Protein AF-G5JSD4-F1 (afdb_monomer)

Mean predicted aligned error: 5.16 Å

InterPro domains:
  IPR000055 Type I restriction modification DNA specificity domain [PF01420] (7-135)
  IPR044946 Type I restriction modification DNA specificity domain superfamily [G3DSA:3.90.220.20] (5-138)

pLDDT: mean 89.82, std 10.61, range [46.19, 98.62]

Nearest PDB structures (foldseek):
  3okg-assembly3_B  TM=6.422E-01  e=5.398E-04  Caldanaerobacter subterraneus subsp. tengcongensis MB4
  5ybb-assembly1_G  TM=6.956E-01  e=4.005E-03  Caldanaerobacter subterraneus subsp. tengcongensis MB4
  3okg-assembly3_A  TM=6.256E-01  e=5.766E-03  Caldanaerobacter subterraneus subsp. tengcongensis MB4

Structure (mmCIF, N/CA/C/O backbone):
data_AF-G5JSD4-F1
#
_entry.id   AF-G5JSD4-F1
#
loop_
_atom_site.group_PDB
_atom_site.id
_atom_site.type_symbol
_atom_site.label_atom_id
_atom_site.label_alt_id
_atom_site.label_comp_id
_atom_site.label_asym_id
_atom_site.label_entity_id
_atom_site.label_seq_id
_atom_site.pdbx_PDB_ins_code
_atom_site.Cartn_x
_atom_site.Cartn_y
_atom_site.Cartn_z
_atom_site.occupancy
_atom_site.B_iso_or_equiv
_atom_site.auth_seq_id
_atom_site.auth_comp_id
_atom_site.auth_asym_id
_atom_site.auth_atom_id
_atom_site.pdbx_PDB_model_num
ATOM 1 N N . MET A 1 1 ? -31.826 12.489 5.201 1.00 50.03 1 MET A N 1
ATOM 2 C CA . MET A 1 1 ? -30.716 11.646 5.696 1.00 50.03 1 MET A CA 1
ATOM 3 C C . MET A 1 1 ? -31.061 11.126 7.083 1.00 50.03 1 MET A C 1
ATOM 5 O O . MET A 1 1 ? -31.449 11.934 7.919 1.00 50.03 1 MET A O 1
ATOM 9 N N . GLY A 1 2 ? -30.950 9.817 7.326 1.00 73.44 2 GLY A N 1
ATOM 10 C CA . GLY A 1 2 ? -31.010 9.267 8.686 1.00 73.44 2 GLY A CA 1
ATOM 11 C C . GLY A 1 2 ? -29.728 9.592 9.460 1.00 73.44 2 GLY A C 1
ATOM 12 O O . GLY A 1 2 ? -28.665 9.705 8.853 1.00 73.44 2 GLY A O 1
ATOM 13 N N . LYS A 1 3 ? -29.820 9.776 10.782 1.00 81.69 3 LYS A N 1
ATOM 14 C CA . LYS A 1 3 ? -28.629 9.879 11.641 1.00 81.69 3 LYS A CA 1
ATOM 15 C C . LYS A 1 3 ? -27.904 8.532 11.662 1.00 81.69 3 LYS A C 1
ATOM 17 O O . LYS A 1 3 ? -28.553 7.499 11.801 1.00 81.69 3 LYS A O 1
ATOM 22 N N . ILE A 1 4 ? -26.577 8.561 11.565 1.00 80.50 4 ILE A N 1
ATOM 23 C CA . ILE A 1 4 ? -25.730 7.386 11.805 1.00 80.50 4 ILE A CA 1
ATOM 24 C C . ILE A 1 4 ? -25.811 7.047 13.300 1.00 80.50 4 ILE A C 1
ATOM 26 O O . ILE A 1 4 ? -25.605 7.924 14.142 1.00 80.50 4 ILE A O 1
ATOM 30 N N . ASP A 1 5 ? -26.139 5.796 13.637 1.00 84.88 5 ASP A N 1
ATOM 31 C CA . ASP A 1 5 ? -26.103 5.317 15.023 1.00 84.88 5 ASP A CA 1
ATOM 32 C C . ASP A 1 5 ? -24.677 4.897 15.392 1.00 84.88 5 ASP A C 1
ATOM 34 O O . ASP A 1 5 ? -24.182 3.851 14.974 1.00 84.88 5 ASP A O 1
ATOM 38 N N . ILE A 1 6 ? -24.022 5.742 16.182 1.00 85.81 6 ILE A N 1
ATOM 39 C CA . ILE A 1 6 ? -22.636 5.559 16.622 1.00 85.81 6 ILE A CA 1
ATOM 40 C C . ILE A 1 6 ? -22.522 4.937 18.020 1.00 85.81 6 ILE A C 1
ATOM 42 O O . ILE A 1 6 ? -21.418 4.763 18.520 1.00 85.81 6 ILE A O 1
ATOM 46 N N . LYS A 1 7 ? -23.632 4.569 18.680 1.00 86.75 7 LYS A N 1
ATOM 47 C CA . LYS A 1 7 ? -23.617 4.112 20.089 1.00 86.75 7 LYS A CA 1
ATOM 48 C C . LYS A 1 7 ? -22.766 2.868 20.349 1.00 86.75 7 LYS A C 1
ATOM 50 O O . LYS A 1 7 ? -22.388 2.623 21.489 1.00 86.75 7 LYS A O 1
ATOM 55 N N . LYS A 1 8 ? -22.534 2.054 19.317 1.00 83.69 8 LYS A N 1
ATOM 56 C CA . LYS A 1 8 ? -21.738 0.819 19.392 1.00 83.69 8 LYS A CA 1
ATOM 57 C C . LYS A 1 8 ? -20.336 0.961 18.804 1.00 83.69 8 LYS A C 1
ATOM 59 O O . LYS A 1 8 ? -19.627 -0.038 18.722 1.00 83.69 8 LYS A O 1
ATOM 64 N N . TRP A 1 9 ? -19.953 2.155 18.356 1.00 84.88 9 TRP A N 1
ATOM 65 C CA . TRP A 1 9 ? -18.606 2.373 17.849 1.00 84.88 9 TRP A CA 1
ATOM 66 C C . TRP A 1 9 ? -17.612 2.253 19.001 1.00 84.88 9 TRP A C 1
ATOM 68 O O . TRP A 1 9 ? -17.869 2.698 20.119 1.00 84.88 9 TRP A O 1
ATOM 78 N N . HIS A 1 10 ? -16.498 1.595 18.722 1.00 78.38 10 HIS A N 1
ATOM 79 C CA . HIS A 1 10 ? -15.422 1.382 19.670 1.00 78.38 10 HIS A CA 1
ATOM 80 C C . HIS A 1 10 ? -14.095 1.425 18.924 1.00 78.38 10 HIS A C 1
ATOM 82 O O . HIS A 1 10 ? -14.048 1.217 17.710 1.00 78.38 10 HIS A O 1
ATOM 88 N N . ASP A 1 11 ? -13.017 1.645 19.666 1.00 81.88 11 ASP A N 1
ATOM 89 C CA . ASP A 1 11 ? -11.681 1.664 19.089 1.00 81.88 11 ASP A CA 1
ATOM 90 C C . ASP A 1 11 ? -11.309 0.273 18.571 1.00 81.88 11 ASP A C 1
ATOM 92 O O . ASP A 1 11 ? -11.698 -0.761 19.133 1.00 81.88 11 ASP A O 1
ATOM 96 N N . PHE A 1 12 ? -10.530 0.240 17.501 1.00 82.25 12 PHE A N 1
ATOM 97 C CA . PHE A 1 12 ? -10.005 -0.997 16.943 1.00 82.25 12 PHE A CA 1
ATOM 98 C C . PHE A 1 12 ? -8.542 -0.834 16.557 1.00 82.25 12 PHE A C 1
ATOM 100 O O . PHE A 1 12 ? -8.072 0.254 16.229 1.00 82.25 12 PHE A O 1
ATOM 107 N N . GLU A 1 13 ? -7.821 -1.946 16.622 1.00 87.56 13 GLU A N 1
ATOM 108 C CA . GLU A 1 13 ? -6.435 -2.039 16.179 1.00 87.56 13 GLU A CA 1
ATOM 109 C C . GLU A 1 13 ? -6.411 -2.457 14.709 1.00 87.56 13 GLU A C 1
ATOM 111 O O . GLU A 1 13 ? -7.180 -3.336 14.311 1.00 87.56 13 GLU A O 1
ATOM 116 N N . ILE A 1 14 ? -5.521 -1.860 13.912 1.00 89.25 14 ILE A N 1
ATOM 117 C CA . ILE A 1 14 ? -5.369 -2.179 12.480 1.00 89.25 14 ILE A CA 1
ATOM 118 C C . ILE A 1 14 ? -5.220 -3.685 12.256 1.00 89.25 14 ILE A C 1
ATOM 120 O O . ILE A 1 14 ? -5.892 -4.250 11.397 1.00 89.25 14 ILE A O 1
ATOM 124 N N . SER A 1 15 ? -4.411 -4.357 13.075 1.00 88.81 15 SER A N 1
ATOM 125 C CA . SER A 1 15 ? -4.182 -5.804 12.986 1.00 88.81 15 SER A CA 1
ATOM 126 C C . SER A 1 15 ? -5.419 -6.678 13.202 1.00 88.81 15 SER A C 1
ATOM 128 O O . SER A 1 15 ? -5.425 -7.835 12.792 1.00 88.81 15 SER A O 1
ATOM 130 N N . ARG A 1 16 ? -6.479 -6.158 13.833 1.00 90.12 16 ARG A N 1
ATOM 131 C CA . ARG A 1 16 ? -7.746 -6.891 13.988 1.00 90.12 16 ARG A CA 1
ATOM 132 C C . ARG A 1 16 ? -8.606 -6.845 12.736 1.00 90.12 16 ARG A C 1
ATOM 134 O O . ARG A 1 16 ? -9.466 -7.705 12.570 1.00 90.12 16 ARG A O 1
ATOM 141 N N . LEU A 1 17 ? -8.417 -5.823 11.907 1.00 90.62 17 LEU A N 1
ATOM 142 C CA . LEU A 1 17 ? -9.192 -5.624 10.691 1.00 90.62 17 LEU A CA 1
ATOM 143 C C . LEU A 1 17 ? -8.440 -6.074 9.446 1.00 90.62 17 LEU A C 1
ATOM 145 O O . LEU A 1 17 ? -9.080 -6.492 8.493 1.00 90.62 17 LEU A O 1
ATOM 149 N N . PHE A 1 18 ? -7.114 -5.986 9.425 1.00 95.75 18 PHE A N 1
ATOM 150 C CA . PHE A 1 18 ? -6.350 -6.156 8.198 1.00 95.75 18 PHE A CA 1
ATOM 151 C C . PHE A 1 18 ? -5.335 -7.280 8.294 1.00 95.75 18 PHE A C 1
ATOM 153 O O . PHE A 1 18 ? -4.597 -7.402 9.272 1.00 95.75 18 PHE A O 1
ATOM 160 N N . THR A 1 19 ? -5.226 -8.034 7.203 1.00 96.81 19 THR A N 1
ATOM 161 C CA . THR A 1 19 ? -4.013 -8.798 6.925 1.00 96.81 19 THR A CA 1
ATOM 162 C C . THR A 1 19 ? -2.953 -7.821 6.434 1.00 96.81 19 THR A C 1
ATOM 164 O O . THR A 1 19 ? -3.113 -7.204 5.380 1.00 96.81 19 THR A O 1
ATOM 167 N N . ILE A 1 20 ? -1.877 -7.672 7.207 1.00 95.69 20 ILE A N 1
ATOM 168 C CA . ILE A 1 20 ? -0.780 -6.751 6.894 1.00 95.69 20 ILE A CA 1
ATOM 169 C C . ILE A 1 20 ? 0.303 -7.503 6.118 1.00 95.69 20 ILE A C 1
ATOM 171 O O . ILE A 1 20 ? 0.803 -8.527 6.584 1.00 95.69 20 ILE A O 1
ATOM 175 N N . LYS A 1 21 ? 0.682 -6.986 4.948 1.00 95.50 21 LYS A N 1
ATOM 176 C CA . LYS A 1 21 ? 1.785 -7.500 4.123 1.00 95.50 21 LYS A CA 1
ATOM 177 C C . LYS A 1 21 ? 2.791 -6.390 3.809 1.00 95.50 21 LYS A C 1
ATOM 179 O O . LYS A 1 21 ? 2.506 -5.204 3.980 1.00 95.50 21 LYS A O 1
ATOM 184 N N . SER A 1 22 ? 3.954 -6.791 3.306 1.00 94.69 22 SER A N 1
ATOM 185 C CA . SER A 1 22 ? 4.971 -5.889 2.762 1.00 94.69 22 SER A CA 1
ATOM 186 C C . SER A 1 22 ? 5.178 -6.195 1.280 1.00 94.69 22 SER A C 1
ATOM 188 O O . SER A 1 22 ? 5.241 -7.380 0.941 1.00 94.69 22 SER A O 1
ATOM 190 N N . PRO A 1 23 ? 5.344 -5.182 0.411 1.00 95.56 23 PRO A N 1
ATOM 191 C CA . PRO A 1 23 ? 5.685 -5.417 -0.983 1.00 95.56 23 PRO A CA 1
ATOM 192 C C . PRO A 1 23 ? 7.051 -6.086 -1.123 1.00 95.56 23 PRO A C 1
ATOM 194 O O . PRO A 1 23 ? 7.923 -5.961 -0.250 1.00 95.56 23 PRO A O 1
ATOM 197 N N . LYS A 1 24 ? 7.290 -6.711 -2.277 1.00 93.31 24 LYS A N 1
ATOM 198 C CA . LYS A 1 24 ? 8.625 -7.215 -2.624 1.00 93.31 24 LYS A CA 1
ATOM 199 C C . LYS A 1 24 ? 9.653 -6.081 -2.660 1.00 93.31 24 LYS A C 1
ATOM 201 O O . LYS A 1 24 ? 9.368 -4.943 -3.036 1.00 93.31 24 LYS A O 1
ATOM 206 N N . ALA A 1 25 ? 10.889 -6.388 -2.269 1.00 93.69 25 ALA A N 1
ATOM 207 C CA . ALA A 1 25 ? 11.994 -5.442 -2.384 1.00 93.69 25 ALA A CA 1
ATOM 208 C C . ALA A 1 25 ? 12.360 -5.241 -3.862 1.00 93.69 25 ALA A C 1
ATOM 210 O O . ALA A 1 25 ? 12.648 -6.206 -4.569 1.00 93.69 25 ALA A O 1
ATOM 211 N N . ARG A 1 26 ? 12.376 -3.984 -4.318 1.00 91.81 26 ARG A N 1
ATOM 212 C CA . ARG A 1 26 ? 12.619 -3.625 -5.722 1.00 91.81 26 ARG A CA 1
ATOM 213 C C . ARG A 1 26 ? 13.716 -2.570 -5.827 1.00 91.81 26 ARG A C 1
ATOM 215 O O . ARG A 1 26 ? 13.754 -1.617 -5.051 1.00 91.81 26 ARG A O 1
ATOM 222 N N . LYS A 1 27 ? 14.601 -2.727 -6.812 1.00 91.12 27 LYS A N 1
ATOM 223 C CA . LYS A 1 27 ? 15.532 -1.680 -7.248 1.00 91.12 27 LYS A CA 1
ATOM 224 C C . LYS A 1 27 ? 14.973 -1.059 -8.517 1.00 91.12 27 LYS A C 1
ATOM 226 O O . LYS A 1 27 ? 15.024 -1.688 -9.565 1.00 91.12 27 LYS A O 1
ATOM 231 N N . ILE A 1 28 ? 14.455 0.164 -8.416 1.00 89.62 28 ILE A N 1
ATOM 232 C CA . ILE A 1 28 ? 13.775 0.857 -9.527 1.00 89.62 28 ILE A CA 1
ATOM 233 C C . ILE A 1 28 ? 14.662 0.935 -10.781 1.00 89.62 28 ILE A C 1
ATOM 235 O O . ILE A 1 28 ? 14.162 0.805 -11.887 1.00 89.62 28 ILE A O 1
ATOM 239 N N . SER A 1 29 ? 15.984 1.052 -10.621 1.00 92.50 29 SER A N 1
ATOM 240 C CA . SER A 1 29 ? 16.949 1.075 -11.733 1.00 92.50 29 SER A CA 1
ATOM 241 C C . SER A 1 29 ? 16.986 -0.201 -12.588 1.00 92.50 29 SER A C 1
ATOM 243 O O . SER A 1 29 ? 17.638 -0.209 -13.624 1.00 92.50 29 SER A O 1
ATOM 245 N N . GLU A 1 30 ? 16.370 -1.293 -12.134 1.00 94.81 30 GLU A N 1
ATOM 246 C CA . GLU A 1 30 ? 16.268 -2.560 -12.871 1.00 94.81 30 GLU A CA 1
ATOM 247 C C . GLU A 1 30 ? 14.933 -2.718 -13.616 1.00 94.81 30 GLU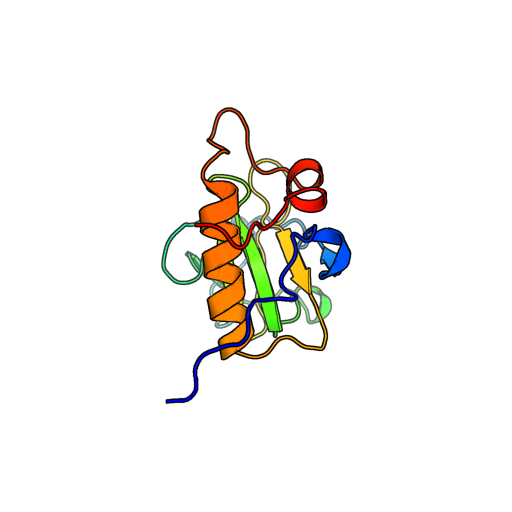 A C 1
ATOM 249 O O . GLU A 1 30 ? 14.672 -3.789 -14.163 1.00 94.81 30 GLU A O 1
ATOM 254 N N . TYR A 1 31 ? 14.077 -1.698 -13.586 1.00 96.81 31 TYR A N 1
ATOM 255 C CA . TYR A 1 31 ? 12.788 -1.676 -14.270 1.00 96.81 31 TYR A CA 1
ATOM 256 C C . TYR A 1 31 ? 12.851 -0.733 -15.466 1.00 96.81 31 TYR A C 1
ATOM 258 O O . TYR A 1 31 ? 13.624 0.228 -15.482 1.00 96.81 31 TYR A O 1
ATOM 266 N N . ILE A 1 32 ? 12.016 -1.019 -16.458 1.00 97.75 32 ILE A N 1
ATOM 267 C CA . ILE A 1 32 ? 11.773 -0.143 -17.603 1.00 97.75 32 ILE A CA 1
ATOM 268 C C . ILE A 1 32 ? 10.400 0.516 -17.460 1.00 97.75 32 ILE A C 1
ATOM 270 O O . ILE A 1 32 ? 9.585 0.086 -16.643 1.00 97.75 32 ILE A O 1
ATOM 274 N N . GLU A 1 33 ? 10.162 1.561 -18.246 1.00 97.94 33 GLU A N 1
ATOM 275 C CA . GLU A 1 33 ? 8.848 2.193 -18.363 1.00 97.94 33 GLU A CA 1
ATOM 276 C C . GLU A 1 33 ? 7.805 1.183 -18.863 1.00 97.94 33 GLU A C 1
ATOM 278 O O . GLU A 1 33 ? 8.105 0.342 -19.712 1.00 97.94 33 GLU A O 1
ATOM 283 N N . GLY A 1 34 ? 6.600 1.268 -18.310 1.00 97.62 34 GLY A N 1
ATOM 284 C CA . GLY A 1 34 ? 5.456 0.425 -18.649 1.00 97.62 34 GLY A CA 1
ATOM 285 C C . GLY A 1 34 ? 4.171 1.078 -18.153 1.00 97.62 34 GLY A C 1
ATOM 286 O O . GLY A 1 34 ? 4.167 2.274 -17.869 1.00 97.62 34 GLY A O 1
ATOM 287 N N . ASP A 1 35 ? 3.107 0.293 -17.997 1.00 97.81 35 ASP A N 1
ATOM 288 C CA . ASP A 1 35 ? 1.767 0.816 -17.688 1.00 97.81 35 ASP A CA 1
ATOM 289 C C . ASP A 1 35 ? 1.277 0.490 -16.263 1.00 97.81 35 ASP A C 1
ATOM 291 O O . ASP A 1 35 ? 0.207 0.946 -15.852 1.00 97.81 35 ASP A O 1
ATOM 295 N N . VAL A 1 36 ? 2.046 -0.269 -15.470 1.00 98.38 36 VAL A N 1
ATOM 296 C CA . VAL A 1 36 ? 1.662 -0.635 -14.095 1.00 98.38 36 VAL A CA 1
ATOM 297 C C . VAL A 1 36 ? 2.145 0.431 -13.108 1.00 98.38 36 VAL A C 1
ATOM 299 O O . VAL A 1 36 ? 3.333 0.772 -13.104 1.00 98.38 36 VAL A O 1
ATOM 302 N N . PRO A 1 37 ? 1.268 0.978 -12.243 1.00 98.31 37 PRO A N 1
ATOM 303 C CA . PRO A 1 37 ? 1.653 2.033 -11.317 1.00 98.31 37 PRO A CA 1
ATOM 304 C C . PRO A 1 37 ? 2.669 1.523 -10.294 1.00 98.31 37 PRO A C 1
ATOM 306 O O . PRO A 1 37 ? 2.484 0.482 -9.665 1.00 98.31 37 PRO A O 1
ATOM 309 N N . TYR A 1 38 ? 3.725 2.300 -10.074 1.00 97.94 38 TYR A N 1
ATOM 310 C CA . TYR A 1 38 ? 4.668 2.079 -8.988 1.00 97.94 38 TYR A CA 1
ATOM 311 C C . TYR A 1 38 ? 4.323 2.975 -7.796 1.00 97.94 38 TYR A C 1
ATOM 313 O O . TYR A 1 38 ? 4.498 4.200 -7.837 1.00 97.94 38 TYR A O 1
ATOM 321 N N . VAL A 1 39 ? 3.826 2.347 -6.730 1.00 98.19 39 VAL A N 1
ATOM 322 C CA . VAL A 1 39 ? 3.347 3.004 -5.511 1.00 98.19 39 VAL A CA 1
ATOM 323 C C . VAL A 1 39 ? 4.461 3.047 -4.469 1.00 98.19 39 VAL A C 1
ATOM 325 O O . VAL A 1 39 ? 5.035 2.028 -4.082 1.00 98.19 39 VAL A O 1
ATOM 328 N N . SER A 1 40 ? 4.757 4.248 -3.986 1.00 96.06 40 SER A N 1
ATOM 329 C CA . SER A 1 40 ? 5.821 4.554 -3.033 1.00 96.06 40 SER A CA 1
ATOM 330 C C . SER A 1 40 ? 5.265 5.237 -1.776 1.00 96.06 40 SER A C 1
ATOM 332 O O . SER A 1 40 ? 4.067 5.461 -1.638 1.00 96.06 40 SER A O 1
ATOM 334 N N . SER A 1 41 ? 6.146 5.614 -0.850 1.00 94.88 41 SER A N 1
ATOM 335 C CA . SER A 1 41 ? 5.822 6.326 0.396 1.00 94.88 41 SER A CA 1
ATOM 336 C C . SER A 1 41 ? 5.528 7.824 0.195 1.00 94.88 41 SER A C 1
ATOM 338 O O . SER A 1 41 ? 5.769 8.627 1.093 1.00 94.88 41 SER A O 1
ATOM 340 N N . GLY A 1 42 ? 5.111 8.232 -1.007 1.00 93.06 42 GLY A N 1
ATOM 341 C CA . GLY A 1 42 ? 4.776 9.622 -1.320 1.00 93.06 42 GLY A CA 1
ATOM 342 C C . GLY A 1 42 ? 3.386 9.991 -0.803 1.00 93.06 42 GLY A C 1
ATOM 343 O O . GLY A 1 42 ? 2.489 9.158 -0.799 1.00 93.06 42 GLY A O 1
ATOM 344 N N . ALA A 1 43 ? 3.194 11.249 -0.403 1.00 94.12 43 ALA A N 1
ATOM 345 C CA . ALA A 1 43 ? 1.950 11.742 0.202 1.00 94.12 43 ALA A CA 1
ATOM 346 C C . ALA A 1 43 ? 0.910 12.278 -0.803 1.00 94.12 43 ALA A C 1
ATOM 348 O O . ALA A 1 43 ? -0.117 12.825 -0.410 1.00 94.12 43 ALA A O 1
ATOM 349 N N . ILE A 1 44 ? 1.189 12.185 -2.103 1.00 95.25 44 ILE A N 1
ATOM 350 C CA . ILE A 1 44 ? 0.360 12.742 -3.179 1.00 95.25 44 ILE A CA 1
ATOM 351 C C . ILE A 1 44 ? 0.137 11.697 -4.270 1.00 95.25 44 ILE A C 1
ATOM 353 O O . ILE A 1 44 ? 0.831 10.683 -4.309 1.00 95.25 44 ILE A O 1
ATOM 357 N N . ASN A 1 45 ? -0.806 11.966 -5.176 1.00 97.44 45 ASN A N 1
ATOM 358 C CA . ASN A 1 45 ? -1.042 11.156 -6.377 1.00 97.44 45 ASN A CA 1
ATOM 359 C C . ASN A 1 45 ? -1.281 9.659 -6.087 1.00 97.44 45 ASN A C 1
ATOM 361 O O . ASN A 1 45 ? -0.741 8.792 -6.767 1.00 97.44 45 ASN A O 1
ATOM 365 N N . ASN A 1 46 ? -2.036 9.345 -5.030 1.00 97.38 46 ASN A N 1
ATOM 366 C CA . ASN A 1 46 ? -2.282 7.967 -4.583 1.00 97.38 46 ASN A CA 1
ATOM 367 C C . ASN A 1 46 ? -0.997 7.159 -4.288 1.00 97.38 46 ASN A C 1
ATOM 369 O O . ASN A 1 46 ? -0.989 5.934 -4.388 1.00 97.38 46 ASN A O 1
ATOM 373 N N . GLY A 1 47 ? 0.107 7.849 -3.979 1.00 97.31 47 GLY A N 1
ATOM 374 C CA . GLY A 1 47 ? 1.432 7.262 -3.781 1.00 97.31 47 GLY A CA 1
ATOM 375 C C . GLY A 1 47 ? 2.168 6.893 -5.074 1.00 97.31 47 GLY A C 1
ATOM 376 O O . GLY A 1 47 ? 3.311 6.440 -4.998 1.00 97.31 47 GLY A O 1
ATOM 377 N N . VAL A 1 48 ? 1.568 7.088 -6.253 1.00 98.19 48 VAL A N 1
ATOM 378 C CA . VAL A 1 48 ? 2.160 6.715 -7.546 1.00 98.19 48 VAL A CA 1
ATOM 379 C C . VAL A 1 48 ? 3.241 7.719 -7.943 1.00 98.19 48 VAL A C 1
ATOM 381 O O . VAL A 1 48 ? 2.972 8.919 -8.056 1.00 98.19 48 VAL A O 1
ATOM 384 N N . VAL A 1 49 ? 4.458 7.225 -8.192 1.00 96.62 49 VAL A N 1
ATOM 385 C CA . VAL A 1 49 ? 5.618 8.060 -8.575 1.00 96.62 49 VAL A CA 1
ATOM 386 C C . VAL A 1 49 ? 6.161 7.769 -9.976 1.00 96.62 49 VAL A C 1
ATOM 388 O O . VAL A 1 49 ? 6.894 8.588 -10.522 1.00 96.62 49 VAL A O 1
ATOM 391 N N . SER A 1 50 ? 5.811 6.624 -10.559 1.00 97.00 50 SER A N 1
ATOM 392 C CA . SER A 1 50 ? 6.165 6.230 -11.927 1.00 97.00 50 SER A CA 1
ATOM 393 C C . SER A 1 50 ? 5.254 5.096 -12.398 1.00 97.00 50 SER A C 1
ATOM 395 O O . SER A 1 50 ? 4.503 4.541 -11.596 1.00 97.00 50 SER A O 1
ATOM 397 N N . TYR A 1 51 ? 5.366 4.723 -13.669 1.00 98.19 51 TYR A N 1
ATOM 398 C CA . TYR A 1 51 ? 4.765 3.514 -14.225 1.00 98.19 51 TYR A CA 1
ATOM 399 C C . TYR A 1 51 ? 5.874 2.629 -14.788 1.00 98.19 51 TYR A C 1
ATOM 401 O O . TYR A 1 51 ? 6.810 3.135 -15.410 1.00 98.19 51 TYR A O 1
ATOM 409 N N . LEU A 1 52 ? 5.830 1.337 -14.472 1.00 97.94 52 LEU A N 1
ATOM 410 C CA . LEU A 1 52 ? 6.909 0.392 -14.749 1.00 97.94 52 LEU A CA 1
ATOM 411 C C . LEU A 1 52 ? 6.342 -0.908 -15.315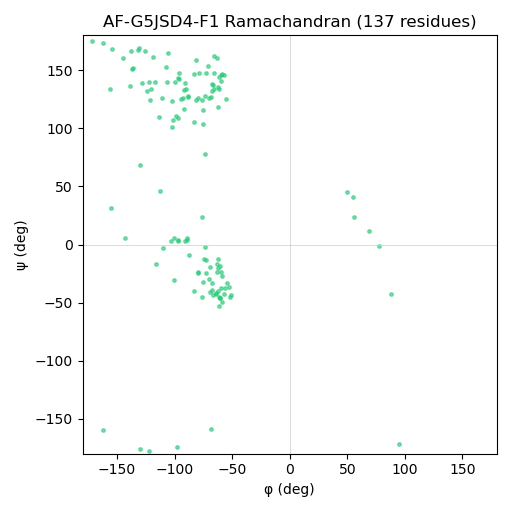 1.00 97.94 52 LEU A C 1
ATOM 413 O O . LEU A 1 52 ? 5.225 -1.297 -14.984 1.00 97.94 52 LEU A O 1
ATOM 417 N N . GLU A 1 53 ? 7.140 -1.598 -16.121 1.00 98.12 53 GLU A N 1
ATOM 418 C CA . GLU A 1 53 ? 6.808 -2.942 -16.593 1.00 98.12 53 GLU A CA 1
ATOM 419 C C . GLU A 1 53 ? 7.155 -3.987 -15.512 1.00 98.12 53 GLU A C 1
ATOM 421 O O . GLU A 1 53 ? 8.310 -4.028 -15.063 1.00 98.12 53 GLU A O 1
ATOM 426 N N . PRO A 1 54 ? 6.208 -4.838 -15.072 1.00 96.94 54 PRO A N 1
ATOM 427 C CA . PRO A 1 54 ? 6.500 -5.937 -14.154 1.00 96.94 54 PRO A CA 1
ATOM 428 C C . PRO A 1 54 ? 7.487 -6.936 -14.764 1.00 96.94 54 PRO A C 1
ATOM 430 O O . PRO A 1 54 ? 7.423 -7.257 -15.948 1.00 96.94 54 PRO A O 1
ATOM 433 N N . LYS A 1 55 ? 8.384 -7.508 -13.953 1.00 95.75 55 LYS A N 1
ATOM 434 C CA . LYS A 1 55 ? 9.344 -8.507 -14.460 1.00 95.75 55 LYS A CA 1
ATOM 435 C C . LYS A 1 55 ? 8.699 -9.863 -14.771 1.00 95.75 55 LYS A C 1
ATOM 437 O O . LYS A 1 55 ? 9.279 -10.659 -15.509 1.00 95.75 55 LYS A O 1
ATOM 442 N N . ASN A 1 56 ? 7.571 -10.166 -14.133 1.00 93.69 56 ASN A N 1
ATOM 443 C CA . ASN A 1 56 ? 6.737 -11.360 -14.304 1.00 93.69 56 ASN A CA 1
ATOM 444 C C . ASN A 1 56 ? 5.430 -11.183 -13.508 1.00 93.69 56 ASN A C 1
ATOM 446 O O . ASN A 1 56 ? 5.289 -10.213 -12.767 1.00 93.69 56 ASN A O 1
ATOM 450 N N . GLU A 1 57 ? 4.499 -12.132 -13.632 1.00 89.44 57 GLU A N 1
ATOM 451 C CA . GLU A 1 57 ? 3.202 -12.102 -12.933 1.00 89.44 57 GLU A CA 1
ATOM 452 C C . GLU A 1 57 ? 3.347 -12.075 -11.405 1.00 89.44 57 GLU A C 1
ATOM 454 O O . GLU A 1 57 ? 2.628 -11.345 -10.729 1.00 89.44 57 GLU A O 1
ATOM 459 N N . ASP A 1 58 ? 4.328 -12.793 -10.852 1.00 89.50 58 ASP A N 1
ATOM 460 C CA . ASP A 1 58 ? 4.561 -12.788 -9.408 1.00 89.50 58 ASP A CA 1
ATOM 461 C C . ASP A 1 58 ? 5.106 -11.439 -8.921 1.00 89.50 58 ASP A C 1
ATOM 463 O O . ASP A 1 58 ? 5.084 -11.161 -7.725 1.00 89.50 58 ASP A O 1
ATOM 467 N N . ASP A 1 59 ? 5.667 -10.600 -9.789 1.00 93.94 59 ASP A N 1
ATOM 468 C CA . ASP A 1 59 ? 6.237 -9.305 -9.417 1.00 93.94 59 ASP A CA 1
ATOM 469 C C . ASP A 1 59 ? 5.169 -8.253 -9.097 1.00 93.94 59 ASP A C 1
ATOM 471 O O . ASP A 1 59 ? 5.518 -7.149 -8.710 1.00 93.94 59 ASP A O 1
ATOM 475 N N . ILE A 1 60 ? 3.884 -8.565 -9.212 1.00 96.75 60 ILE A N 1
ATOM 476 C CA . ILE A 1 60 ? 2.787 -7.628 -8.975 1.00 96.75 60 ILE A CA 1
ATOM 477 C C . ILE A 1 60 ? 2.243 -7.793 -7.549 1.00 96.75 60 ILE A C 1
ATOM 479 O O . ILE A 1 60 ? 2.184 -8.896 -7.009 1.00 96.75 60 ILE A O 1
ATOM 483 N N . GLU A 1 61 ? 1.860 -6.682 -6.919 1.00 98.06 61 GLU A N 1
ATOM 484 C CA . GLU A 1 61 ? 1.048 -6.700 -5.703 1.00 98.06 61 GLU A CA 1
ATOM 485 C C . GLU A 1 61 ? -0.434 -6.629 -6.089 1.00 98.06 61 GLU A C 1
ATOM 487 O O . GLU A 1 61 ? -0.833 -5.780 -6.891 1.00 98.06 61 GLU A O 1
ATOM 492 N N . GLU A 1 62 ? -1.246 -7.501 -5.493 1.00 97.69 62 GLU A N 1
ATOM 493 C CA . GLU A 1 62 ? -2.695 -7.516 -5.700 1.00 97.69 62 GLU A CA 1
ATOM 494 C C . GLU A 1 62 ? -3.322 -6.196 -5.225 1.00 97.69 62 GLU A C 1
ATOM 496 O O . GLU A 1 62 ? -2.996 -5.693 -4.138 1.00 97.69 62 GLU A O 1
ATOM 501 N N . GLY A 1 63 ? -4.223 -5.649 -6.040 1.00 98.00 63 GLY A N 1
ATOM 502 C CA . GLY A 1 63 ? -5.028 -4.477 -5.725 1.00 98.00 63 GLY A CA 1
ATOM 503 C C . GLY A 1 63 ? -6.063 -4.727 -4.623 1.00 98.00 63 GLY A C 1
ATOM 504 O O . GLY A 1 63 ? -5.943 -5.620 -3.786 1.00 98.00 63 GLY A O 1
ATOM 505 N N . ASN A 1 64 ? -7.091 -3.881 -4.597 1.00 98.38 64 ASN A N 1
ATOM 506 C CA . ASN A 1 64 ? -8.118 -3.842 -3.557 1.00 98.38 64 ASN A CA 1
ATOM 507 C C . ASN A 1 64 ? -7.548 -3.817 -2.122 1.00 98.38 64 ASN A C 1
ATOM 509 O O . ASN A 1 64 ? -8.006 -4.530 -1.226 1.00 98.38 64 ASN A O 1
ATOM 513 N N . CYS A 1 65 ? -6.534 -2.982 -1.897 1.00 98.56 65 CYS A N 1
ATOM 514 C CA . CYS A 1 65 ? -5.892 -2.833 -0.593 1.00 98.56 65 CYS A CA 1
ATOM 515 C C . CYS A 1 65 ? -5.606 -1.371 -0.251 1.00 98.56 65 CYS A C 1
ATOM 517 O O . CYS A 1 65 ? -5.670 -0.486 -1.106 1.00 98.56 65 CYS A O 1
ATOM 519 N N . ILE A 1 66 ? -5.288 -1.110 1.018 1.00 98.62 66 ILE A N 1
ATOM 520 C CA . ILE A 1 66 ? -4.820 0.206 1.463 1.00 98.62 66 ILE A CA 1
ATOM 521 C C . ILE A 1 66 ? -3.303 0.158 1.648 1.00 98.62 66 ILE A C 1
ATOM 523 O O . ILE A 1 66 ? -2.786 -0.643 2.426 1.00 98.62 66 ILE A O 1
ATOM 527 N N . THR A 1 67 ? -2.582 1.044 0.966 1.00 98.31 67 THR A N 1
ATOM 528 C CA . THR A 1 67 ? -1.142 1.250 1.153 1.00 98.31 67 THR A CA 1
ATOM 529 C C . THR A 1 67 ? -0.898 2.314 2.209 1.00 98.31 67 THR A C 1
ATOM 531 O O . THR A 1 67 ? -1.516 3.372 2.125 1.00 98.31 67 THR A O 1
ATOM 534 N N . VAL A 1 68 ? 0.019 2.081 3.151 1.00 96.88 68 VAL A N 1
ATOM 535 C CA . VAL A 1 68 ? 0.377 3.042 4.209 1.00 96.88 68 VAL A CA 1
ATOM 536 C C . VAL A 1 68 ? 1.863 3.386 4.149 1.00 96.88 68 VAL A C 1
ATOM 538 O O . VAL A 1 68 ? 2.723 2.504 4.207 1.00 96.88 68 VAL A O 1
ATOM 541 N N . SER A 1 69 ? 2.164 4.679 4.049 1.00 94.56 69 SER A N 1
ATOM 542 C CA . SER A 1 69 ? 3.513 5.237 4.120 1.00 94.56 69 SER A CA 1
ATOM 543 C C . SER A 1 69 ? 4.035 5.200 5.560 1.00 94.56 69 SER A C 1
ATOM 545 O O . SER A 1 69 ? 3.385 5.749 6.454 1.00 94.56 69 SER A O 1
ATOM 547 N N . PRO A 1 70 ? 5.231 4.636 5.809 1.00 91.44 70 PRO A N 1
ATOM 548 C CA . PRO A 1 70 ? 5.825 4.646 7.143 1.00 91.44 70 PRO A CA 1
ATOM 549 C C . PRO A 1 70 ? 6.383 6.024 7.533 1.00 91.44 70 PRO A C 1
ATOM 551 O O . PRO A 1 70 ? 6.755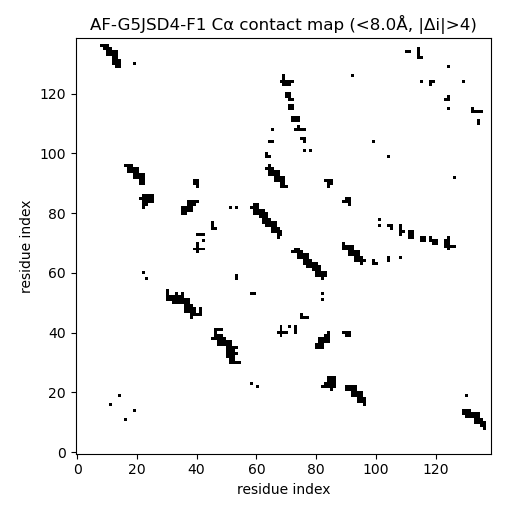 6.224 8.683 1.00 91.44 70 PRO A O 1
ATOM 554 N N . LEU A 1 71 ? 6.504 6.955 6.578 1.00 89.06 71 LEU A N 1
ATOM 555 C CA . LEU A 1 71 ? 7.178 8.239 6.786 1.00 89.06 71 LEU A CA 1
ATOM 556 C C . LEU A 1 71 ? 6.269 9.285 7.422 1.00 89.06 71 LEU A C 1
ATOM 558 O O . LEU A 1 71 ? 6.711 10.080 8.241 1.00 89.06 71 LEU A O 1
ATOM 562 N N . ASP A 1 72 ? 5.013 9.307 6.995 1.00 89.06 72 ASP A N 1
ATOM 563 C CA . ASP A 1 72 ? 4.060 10.359 7.336 1.00 89.06 72 ASP A CA 1
ATOM 564 C C . ASP A 1 72 ? 2.637 9.815 7.538 1.00 89.06 72 ASP A C 1
ATOM 566 O O . ASP A 1 72 ? 1.689 10.590 7.655 1.00 89.06 72 ASP A O 1
ATOM 570 N N . GLY A 1 73 ? 2.456 8.490 7.496 1.00 91.81 73 GLY A N 1
ATOM 571 C CA . GLY A 1 73 ? 1.155 7.842 7.644 1.00 91.81 73 GLY A CA 1
ATOM 572 C C . GLY A 1 73 ? 0.188 8.069 6.483 1.00 91.81 73 GLY A C 1
ATOM 573 O O . GLY A 1 73 ? -0.997 7.775 6.626 1.00 91.81 73 GLY A O 1
ATOM 5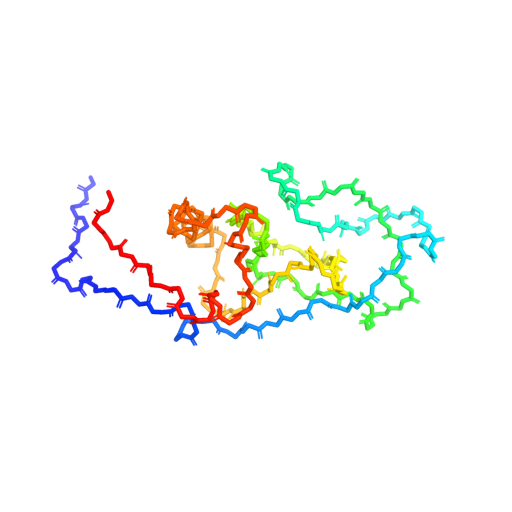74 N N . SER A 1 74 ? 0.644 8.611 5.344 1.00 94.56 74 SER A N 1
ATOM 575 C CA . SER A 1 74 ? -0.195 8.726 4.145 1.00 94.56 74 SER A CA 1
ATOM 576 C C . SER A 1 74 ? -0.750 7.364 3.750 1.00 94.56 74 SER A C 1
ATOM 578 O O . SER A 1 74 ? 0.008 6.409 3.590 1.00 94.56 74 SER A O 1
ATOM 580 N N . ALA A 1 75 ? -2.074 7.286 3.629 1.00 97.06 75 ALA A N 1
ATOM 581 C CA . ALA A 1 75 ? -2.799 6.058 3.357 1.00 97.06 75 ALA A CA 1
ATOM 582 C C . ALA A 1 75 ? -3.659 6.221 2.103 1.00 97.06 75 ALA A C 1
ATOM 584 O O . ALA A 1 75 ? -4.371 7.217 1.961 1.00 97.06 75 ALA A O 1
ATOM 585 N N . PHE A 1 76 ? -3.578 5.249 1.199 1.00 98.44 76 PHE A N 1
ATOM 586 C CA . PHE A 1 76 ? -4.201 5.309 -0.121 1.00 98.44 76 PHE A CA 1
ATOM 587 C C . PHE A 1 76 ? -4.827 3.976 -0.499 1.00 98.44 76 PHE A C 1
ATOM 589 O O . PHE A 1 76 ? -4.207 2.932 -0.320 1.00 98.44 76 PHE A O 1
ATOM 596 N N . TYR A 1 77 ? -6.035 4.022 -1.055 1.00 98.56 77 TYR A N 1
ATOM 597 C CA . TYR A 1 77 ? -6.678 2.848 -1.632 1.00 98.56 77 TYR A CA 1
ATOM 598 C C . TYR A 1 77 ? -6.125 2.582 -3.033 1.00 98.56 77 TYR A C 1
ATOM 600 O O . TYR A 1 77 ? -6.155 3.464 -3.892 1.00 98.56 77 TYR A O 1
ATOM 608 N N . GLN A 1 78 ? -5.645 1.365 -3.266 1.00 98.62 78 GLN A N 1
ATOM 609 C CA . GLN A 1 78 ? -5.219 0.887 -4.577 1.00 98.62 78 GLN A CA 1
ATOM 610 C C . GLN A 1 78 ? -6.316 -0.020 -5.133 1.00 98.62 78 GLN A C 1
ATOM 612 O O . GLN A 1 78 ? -6.455 -1.167 -4.719 1.00 98.62 78 GLN A O 1
ATOM 617 N N . GLU A 1 79 ? -7.134 0.518 -6.041 1.00 98.00 79 GLU A N 1
ATOM 618 C CA . GLU A 1 79 ? -8.243 -0.213 -6.678 1.00 98.00 79 GLU A CA 1
ATOM 619 C C . GLU A 1 79 ? -7.735 -1.294 -7.647 1.00 98.00 79 GLU A C 1
ATOM 621 O O . GLU A 1 79 ? -8.376 -2.326 -7.822 1.00 98.00 79 GLU A O 1
ATOM 626 N N . HIS A 1 80 ? -6.563 -1.071 -8.243 1.00 98.12 80 HIS A N 1
ATOM 627 C CA . HIS A 1 80 ? -5.945 -1.947 -9.234 1.00 98.12 80 HIS A CA 1
ATOM 628 C C . HIS A 1 80 ? -4.597 -2.470 -8.749 1.00 98.12 80 HIS A C 1
ATOM 630 O O . HIS A 1 80 ? -3.983 -1.897 -7.846 1.00 98.12 80 HIS A O 1
ATOM 636 N N . ASP A 1 81 ? -4.152 -3.543 -9.390 1.00 98.50 81 ASP A N 1
ATOM 637 C CA . ASP A 1 81 ? -2.837 -4.139 -9.207 1.00 98.50 81 ASP A CA 1
ATOM 638 C C . ASP A 1 81 ? -1.712 -3.133 -9.478 1.00 98.50 81 ASP A C 1
ATOM 640 O O . ASP A 1 81 ? -1.824 -2.240 -10.326 1.00 98.50 81 ASP A O 1
ATOM 644 N N . PHE A 1 82 ? -0.617 -3.265 -8.732 1.00 98.56 82 PHE A N 1
ATOM 645 C CA . PHE A 1 82 ? 0.454 -2.274 -8.732 1.00 98.56 82 PHE A CA 1
ATOM 646 C C . PHE A 1 82 ? 1.805 -2.879 -8.345 1.00 98.56 82 PHE A C 1
ATOM 648 O O . PHE A 1 82 ? 1.908 -3.988 -7.826 1.00 98.56 82 PHE A O 1
ATOM 655 N N . LEU A 1 83 ? 2.874 -2.114 -8.554 1.00 98.38 83 LEU A N 1
ATOM 656 C CA . LEU A 1 83 ? 4.205 -2.420 -8.043 1.00 98.38 83 LEU A CA 1
ATOM 657 C C . LEU A 1 83 ? 4.445 -1.607 -6.770 1.00 98.38 83 LEU A C 1
ATOM 659 O O . LEU A 1 83 ? 4.583 -0.387 -6.809 1.00 98.38 83 LEU A O 1
ATOM 663 N N . GLY A 1 84 ? 4.497 -2.266 -5.616 1.00 97.31 84 GLY A N 1
ATOM 664 C CA . GLY A 1 84 ? 4.744 -1.585 -4.346 1.00 97.31 84 GLY A CA 1
ATOM 665 C C . GLY A 1 84 ? 6.230 -1.342 -4.073 1.00 97.31 84 GLY A C 1
ATOM 666 O O . GLY A 1 84 ? 7.098 -2.163 -4.383 1.00 97.31 84 GLY A O 1
ATOM 667 N N . ARG A 1 85 ? 6.559 -0.238 -3.407 1.00 95.62 85 ARG A N 1
ATOM 668 C CA . ARG A 1 85 ? 7.905 -0.022 -2.875 1.00 95.62 85 ARG A CA 1
ATOM 669 C C . ARG A 1 85 ? 8.145 -0.869 -1.625 1.00 95.62 85 ARG A C 1
ATOM 671 O O . ARG A 1 85 ? 7.692 -0.508 -0.542 1.00 95.62 85 ARG A O 1
ATOM 678 N N . GLY A 1 86 ? 8.895 -1.960 -1.762 1.00 93.62 86 GLY A N 1
ATOM 679 C CA . GLY A 1 86 ? 9.416 -2.747 -0.639 1.00 93.62 86 GLY A CA 1
ATOM 680 C C . GLY A 1 86 ? 10.867 -2.405 -0.269 1.00 93.62 86 GLY A C 1
ATOM 681 O O . GLY A 1 86 ? 11.479 -1.497 -0.833 1.00 93.62 86 GLY A O 1
ATOM 682 N N . GLY A 1 87 ? 11.445 -3.166 0.666 1.00 87.44 87 GLY A N 1
ATOM 683 C CA . GLY A 1 87 ? 12.819 -2.976 1.161 1.00 87.44 87 GLY A CA 1
ATOM 684 C C . GLY A 1 87 ? 12.923 -2.126 2.438 1.00 87.44 87 GLY A C 1
ATOM 685 O O . GLY A 1 87 ? 11.933 -1.830 3.093 1.00 87.44 87 GLY A O 1
ATOM 686 N N . ALA A 1 88 ? 14.138 -1.767 2.854 1.00 78.56 88 ALA A N 1
ATOM 687 C CA . ALA A 1 88 ? 14.344 -1.040 4.111 1.00 78.56 88 ALA A CA 1
ATOM 688 C C . ALA A 1 88 ? 14.091 0.480 3.985 1.00 78.56 88 ALA A C 1
ATOM 690 O O . ALA A 1 88 ? 14.170 1.064 2.904 1.00 78.56 88 ALA A O 1
ATOM 691 N N . GLY A 1 89 ? 13.826 1.130 5.122 1.00 79.62 89 GLY A N 1
ATOM 692 C CA . GLY A 1 89 ? 13.819 2.588 5.295 1.00 79.62 89 GLY A CA 1
ATOM 693 C C . GLY A 1 89 ? 12.492 3.282 4.989 1.00 79.62 89 GLY A C 1
ATOM 694 O O . GLY A 1 89 ? 12.090 4.166 5.733 1.00 79.62 89 GLY A O 1
ATOM 695 N N . SER A 1 90 ? 11.800 2.909 3.913 1.00 87.69 90 SER A N 1
ATOM 696 C CA . SER A 1 90 ? 10.524 3.555 3.558 1.00 87.69 90 SER A CA 1
ATOM 697 C C . SER A 1 90 ? 9.601 2.677 2.708 1.00 87.69 90 SER A C 1
ATOM 699 O O . SER A 1 90 ? 8.835 3.169 1.878 1.00 87.69 90 SER A O 1
ATOM 701 N N . ALA A 1 91 ? 9.678 1.361 2.914 1.00 93.56 91 ALA A N 1
ATOM 702 C CA . ALA A 1 91 ? 8.699 0.453 2.342 1.00 93.56 91 ALA A CA 1
ATOM 703 C C . ALA A 1 91 ? 7.300 0.755 2.867 1.00 93.56 91 ALA A C 1
ATOM 705 O O . ALA A 1 91 ? 7.101 0.922 4.070 1.00 93.56 91 ALA A O 1
ATOM 706 N N . ILE A 1 92 ? 6.344 0.796 1.950 1.00 96.06 92 ILE A N 1
ATOM 707 C CA . ILE A 1 92 ? 4.934 0.916 2.306 1.00 96.06 92 ILE A CA 1
ATOM 708 C C . ILE A 1 92 ? 4.444 -0.389 2.938 1.00 96.06 92 ILE A C 1
ATOM 710 O O . ILE A 1 92 ? 4.971 -1.466 2.658 1.00 96.06 92 ILE A O 1
ATOM 714 N N . SER A 1 93 ? 3.424 -0.290 3.784 1.00 96.62 93 SER A N 1
ATOM 715 C CA . SER A 1 93 ? 2.669 -1.452 4.268 1.00 96.62 93 SER A CA 1
ATOM 716 C C . SER A 1 93 ? 1.412 -1.644 3.429 1.00 96.62 93 SER A C 1
ATOM 718 O O . SER A 1 93 ? 0.830 -0.660 2.976 1.00 96.62 93 SER A O 1
ATOM 720 N N . LEU A 1 94 ? 0.986 -2.892 3.249 1.00 97.81 94 LEU A N 1
ATOM 721 C CA . LEU A 1 94 ? -0.223 -3.262 2.513 1.00 97.81 94 LEU A CA 1
ATOM 722 C C . LEU A 1 94 ? -1.266 -3.805 3.488 1.00 97.81 94 LEU A C 1
ATOM 724 O O . LEU A 1 94 ? -0.971 -4.733 4.242 1.00 97.81 94 LEU A O 1
ATOM 728 N N . LEU A 1 95 ? -2.471 -3.243 3.475 1.00 97.88 95 LEU A N 1
ATOM 729 C CA . LEU A 1 95 ? -3.578 -3.633 4.343 1.00 97.88 95 LEU A CA 1
ATOM 730 C C . LEU A 1 95 ? -4.706 -4.251 3.511 1.00 97.88 95 LEU A C 1
ATOM 732 O O . LEU A 1 95 ? -5.394 -3.542 2.775 1.00 97.88 95 LEU A O 1
ATOM 736 N N . TYR A 1 96 ? -4.904 -5.562 3.655 1.00 98.31 96 TYR A N 1
ATOM 737 C CA . TYR A 1 96 ? -5.930 -6.329 2.940 1.00 98.31 96 TYR A CA 1
ATOM 738 C C . TYR A 1 96 ? -7.092 -6.725 3.856 1.00 98.31 96 TYR A C 1
ATOM 740 O O . TYR A 1 96 ? -6.870 -7.130 5.002 1.00 98.31 96 TYR A O 1
ATOM 748 N N . ASN A 1 97 ? -8.322 -6.648 3.340 1.00 97.31 97 ASN A N 1
ATOM 749 C CA . ASN A 1 97 ? -9.534 -7.203 3.949 1.00 97.31 97 ASN A CA 1
ATOM 750 C C . ASN A 1 97 ? -10.590 -7.455 2.853 1.00 97.31 97 ASN A C 1
ATOM 752 O O . ASN A 1 97 ? -10.849 -6.570 2.044 1.00 97.31 97 ASN A O 1
ATOM 756 N N . ASP A 1 98 ? -11.230 -8.627 2.860 1.00 96.69 98 ASP A N 1
ATOM 757 C CA . ASP A 1 98 ? -12.218 -9.045 1.845 1.00 96.69 98 ASP A CA 1
ATOM 758 C C . ASP A 1 98 ? -13.481 -8.166 1.794 1.00 96.69 98 ASP A C 1
ATOM 760 O O . ASP A 1 98 ? -14.236 -8.198 0.827 1.00 96.69 98 ASP A O 1
ATOM 764 N N . ASN A 1 99 ? -13.728 -7.376 2.840 1.00 96.19 99 ASN A N 1
ATOM 765 C CA . ASN A 1 99 ? -14.843 -6.436 2.925 1.00 96.19 99 ASN A CA 1
ATOM 766 C C . ASN A 1 99 ? -14.477 -5.038 2.406 1.00 96.19 99 ASN A C 1
ATOM 768 O O . ASN A 1 99 ? -15.297 -4.128 2.529 1.00 96.19 99 ASN A O 1
ATOM 772 N N . LEU A 1 100 ? -13.263 -4.827 1.882 1.00 96.88 100 LEU A N 1
ATOM 773 C CA . LEU A 1 100 ? -12.902 -3.545 1.288 1.00 96.88 10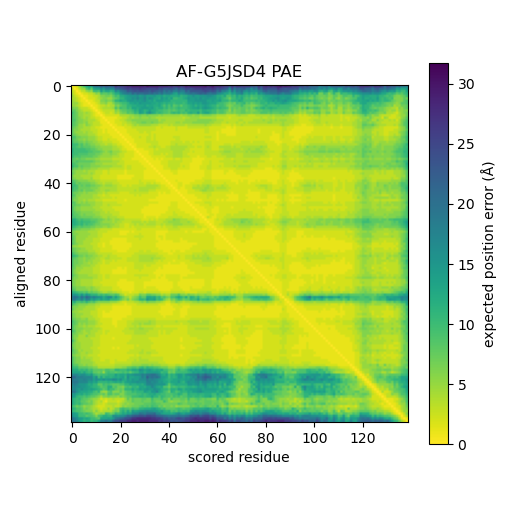0 LEU A CA 1
ATOM 774 C C . LEU A 1 100 ? -13.698 -3.290 0.008 1.00 96.88 100 LEU A C 1
ATOM 776 O O . LEU A 1 100 ? -13.783 -4.127 -0.887 1.00 96.88 100 LEU A O 1
ATOM 780 N N . ASP A 1 101 ? -14.246 -2.082 -0.065 1.00 96.88 101 ASP A N 1
ATOM 781 C CA . ASP A 1 101 ? -14.790 -1.475 -1.270 1.00 96.88 101 ASP A CA 1
ATOM 782 C C . ASP A 1 101 ? -14.224 -0.060 -1.413 1.00 96.88 101 ASP A C 1
ATOM 784 O O . ASP A 1 101 ? -13.619 0.488 -0.486 1.00 96.88 101 ASP A O 1
ATOM 788 N N . LYS A 1 102 ? -14.439 0.565 -2.569 1.00 96.44 102 LYS A N 1
ATOM 789 C CA . LYS A 1 102 ? -13.934 1.911 -2.857 1.00 96.44 102 LYS A CA 1
ATOM 790 C C . LYS A 1 102 ? -14.300 2.941 -1.784 1.00 96.44 102 LYS A C 1
ATOM 792 O O . LYS A 1 102 ? -13.460 3.742 -1.386 1.00 96.44 102 LYS A O 1
ATOM 797 N N . TYR A 1 103 ? -15.544 2.956 -1.316 1.00 96.88 103 TYR A N 1
ATOM 798 C CA . TYR A 1 103 ? -16.030 3.987 -0.402 1.00 96.88 103 TYR A CA 1
ATOM 799 C C . TYR A 1 103 ? -15.529 3.764 1.019 1.00 96.88 103 TYR A C 1
ATOM 801 O O . TYR A 1 103 ? -15.055 4.706 1.661 1.00 96.88 103 TYR A O 1
ATOM 809 N N . ASN A 1 104 ? -15.599 2.524 1.502 1.00 95.06 104 ASN A N 1
ATOM 810 C CA . ASN A 1 104 ? -15.107 2.198 2.830 1.00 95.06 104 ASN A CA 1
ATOM 811 C C . ASN A 1 104 ? -13.576 2.320 2.901 1.00 95.06 104 ASN A C 1
ATOM 813 O O . ASN A 1 104 ? -13.060 2.821 3.899 1.00 95.06 104 ASN A O 1
ATOM 817 N N . SER A 1 105 ? -12.860 2.021 1.814 1.00 97.12 105 SER A N 1
ATOM 818 C CA . SER A 1 105 ? -11.404 2.147 1.754 1.00 97.12 105 SER A CA 1
ATOM 819 C C . SER A 1 105 ? -10.958 3.603 1.788 1.00 97.12 105 SER A C 1
ATOM 821 O O . SER A 1 105 ? -10.012 3.934 2.501 1.00 97.12 105 SER A O 1
ATOM 823 N N . LEU A 1 106 ? -11.651 4.499 1.075 1.00 96.88 106 LEU A N 1
ATOM 824 C CA . LEU A 1 106 ? -11.376 5.942 1.121 1.00 96.88 106 LEU A CA 1
ATOM 825 C C . LEU A 1 106 ? -11.636 6.531 2.514 1.00 96.88 106 LEU A C 1
ATOM 827 O O . LEU A 1 106 ? -10.839 7.329 3.017 1.00 96.88 106 LEU A O 1
ATOM 831 N N . PHE A 1 107 ? -12.726 6.107 3.158 1.00 94.44 107 PHE A N 1
ATOM 832 C CA . PHE A 1 107 ? -13.024 6.497 4.532 1.00 94.44 107 PHE A CA 1
ATOM 833 C C . PHE A 1 107 ? -11.929 6.013 5.490 1.00 94.44 107 PHE A C 1
ATOM 835 O O . PHE A 1 107 ? -11.328 6.820 6.196 1.00 94.44 107 PHE A O 1
ATOM 842 N N . ILE A 1 108 ? -11.602 4.720 5.467 1.00 94.00 108 ILE A N 1
ATOM 843 C CA . ILE A 1 108 ? -10.592 4.131 6.352 1.00 94.00 108 ILE A CA 1
ATOM 844 C C . ILE A 1 108 ? -9.208 4.742 6.109 1.00 94.00 108 ILE A C 1
ATOM 846 O O . ILE A 1 108 ? -8.513 5.044 7.074 1.00 94.00 108 ILE A O 1
ATOM 850 N N . SER A 1 109 ? -8.823 4.993 4.855 1.00 95.75 109 SER A N 1
ATOM 851 C CA . SER A 1 109 ? -7.550 5.650 4.518 1.00 95.75 109 SER A CA 1
ATOM 852 C C . SER A 1 109 ? -7.428 7.017 5.197 1.00 95.75 109 SER A C 1
ATOM 854 O O . SER A 1 109 ? -6.398 7.336 5.789 1.00 95.75 109 SER A O 1
ATOM 856 N N . THR A 1 110 ? -8.513 7.797 5.200 1.00 92.94 110 THR A N 1
ATOM 857 C CA . THR A 1 110 ? -8.561 9.093 5.893 1.00 92.94 110 THR A CA 1
ATOM 858 C C . THR A 1 110 ? -8.346 8.925 7.397 1.00 92.94 110 THR A C 1
ATOM 860 O O . THR A 1 110 ? -7.550 9.638 8.004 1.00 92.94 110 THR A O 1
ATOM 863 N N . ILE A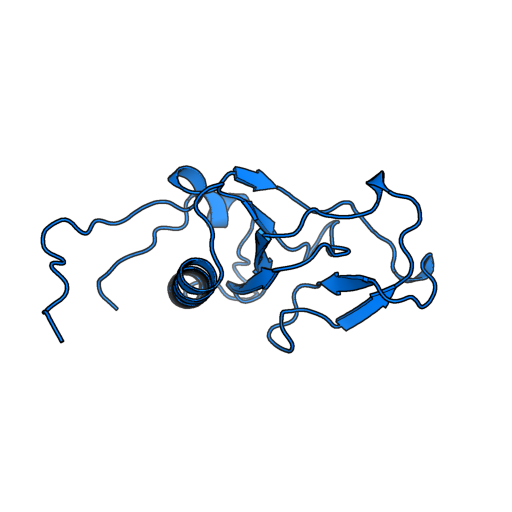 1 111 ? -9.016 7.944 8.000 1.00 91.94 111 ILE A N 1
ATOM 864 C CA . ILE A 1 111 ? -8.912 7.678 9.435 1.00 91.94 111 ILE A CA 1
ATOM 865 C C . ILE A 1 111 ? -7.514 7.172 9.827 1.00 91.94 111 ILE A C 1
ATOM 867 O O . ILE A 1 111 ? -6.981 7.594 10.852 1.00 91.94 111 ILE A O 1
ATOM 871 N N . ILE A 1 112 ? -6.885 6.324 9.005 1.00 92.62 112 ILE A N 1
ATOM 872 C CA . ILE A 1 112 ? -5.499 5.877 9.210 1.00 92.62 112 ILE A CA 1
ATOM 873 C C . ILE A 1 112 ? -4.549 7.072 9.194 1.00 92.62 112 ILE A C 1
ATOM 875 O O . ILE A 1 112 ? -3.702 7.174 10.082 1.00 92.62 112 ILE A O 1
ATOM 879 N N . LYS A 1 113 ? -4.699 7.988 8.227 1.00 92.00 113 LYS A N 1
ATOM 880 C CA . LYS A 1 113 ? -3.867 9.193 8.146 1.00 92.00 113 LYS A CA 1
ATOM 881 C C . LYS A 1 113 ? -3.983 10.037 9.414 1.00 92.00 113 LYS A C 1
ATOM 883 O O . LYS A 1 113 ? -2.957 10.358 10.004 1.00 92.00 113 LYS A O 1
ATOM 888 N N . LEU A 1 114 ? -5.207 10.319 9.866 1.00 90.19 114 LEU A N 1
ATOM 889 C CA . LEU A 1 114 ? -5.462 11.087 11.092 1.00 90.19 114 LEU A CA 1
ATOM 890 C C . LEU A 1 114 ? -4.877 10.402 12.336 1.00 90.19 114 LEU A C 1
ATOM 892 O O . LEU A 1 114 ? -4.179 11.024 13.131 1.00 90.19 114 LEU A O 1
ATOM 896 N N . ALA A 1 115 ? -5.092 9.092 12.487 1.00 88.25 115 ALA A N 1
ATOM 897 C CA . ALA A 1 115 ? -4.538 8.326 13.605 1.00 88.25 115 ALA A CA 1
ATOM 898 C C . ALA A 1 115 ? -2.996 8.287 13.596 1.00 88.25 115 ALA A C 1
ATOM 900 O O . ALA A 1 115 ? -2.371 8.080 14.643 1.00 88.25 115 ALA A O 1
ATOM 901 N N . SER A 1 116 ? -2.391 8.482 12.421 1.00 87.75 116 SER A N 1
ATOM 902 C CA . SER A 1 116 ? -0.944 8.467 12.226 1.00 87.75 116 SER A CA 1
ATOM 903 C C . SER A 1 116 ? -0.269 9.821 12.463 1.00 87.75 116 SER A C 1
ATOM 905 O O . SER A 1 116 ? 0.952 9.848 12.544 1.00 87.75 116 SER A O 1
ATOM 907 N N . GLU A 1 117 ? -1.007 10.924 12.641 1.00 84.25 117 GLU A N 1
ATOM 908 C CA . GLU A 1 117 ? -0.434 12.275 12.838 1.00 84.25 117 GLU A CA 1
ATOM 909 C C . GLU A 1 117 ? 0.457 12.409 14.082 1.00 84.25 117 GLU A C 1
ATOM 911 O O . GLU A 1 117 ? 1.263 13.329 14.180 1.00 84.25 117 GLU A O 1
ATOM 916 N N . LYS A 1 118 ? 0.333 11.485 15.039 1.00 77.94 118 LYS A N 1
ATOM 917 C CA . LYS A 1 118 ? 1.210 11.412 16.217 1.00 77.94 118 LYS A CA 1
ATOM 918 C C . LYS A 1 118 ? 2.625 10.908 15.905 1.00 77.94 118 LYS A C 1
ATOM 920 O O . LYS A 1 118 ? 3.478 10.980 16.783 1.00 77.94 118 LYS A O 1
ATOM 925 N N . PHE A 1 119 ? 2.838 10.345 14.717 1.00 76.25 119 PHE A N 1
ATOM 926 C CA . PHE A 1 119 ? 4.125 9.847 14.248 1.00 76.25 119 PHE A CA 1
ATOM 927 C C . PHE A 1 119 ? 4.762 10.878 13.321 1.00 76.25 119 PHE A C 1
ATOM 929 O O . PHE A 1 119 ? 4.089 11.487 12.489 1.00 76.25 119 PHE A O 1
ATOM 936 N N . ASP A 1 120 ? 6.071 11.052 13.448 1.00 67.62 120 ASP A N 1
ATOM 937 C CA . ASP A 1 120 ? 6.857 11.923 12.583 1.00 67.62 120 ASP A CA 1
ATOM 938 C C . ASP A 1 120 ? 8.094 11.184 12.059 1.00 67.62 120 ASP A C 1
ATOM 940 O O . ASP A 1 120 ? 8.290 9.997 12.304 1.00 67.62 120 ASP A O 1
ATOM 944 N N . TYR A 1 121 ? 8.951 11.878 11.312 1.00 60.50 121 TYR A N 1
ATOM 945 C CA . TYR A 1 121 ? 10.153 11.270 10.738 1.00 60.50 121 TYR A CA 1
ATOM 946 C C . TYR A 1 121 ? 11.108 10.667 11.795 1.00 60.50 121 TYR A C 1
ATOM 948 O O . TYR A 1 121 ? 11.851 9.731 11.495 1.00 60.50 121 TYR A O 1
ATOM 956 N N . SER A 1 122 ? 11.099 11.192 13.022 1.00 63.78 122 SER A N 1
ATOM 957 C CA . SER A 1 122 ? 11.901 10.718 14.159 1.00 63.78 122 SER A CA 1
ATOM 958 C C . SER A 1 122 ? 11.288 9.483 14.829 1.00 63.78 122 SER A C 1
ATOM 960 O O . SER A 1 122 ? 12.019 8.711 15.448 1.00 63.78 122 SER A O 1
ATOM 962 N N . ASP A 1 123 ? 9.975 9.285 14.682 1.00 66.81 123 ASP A N 1
ATOM 963 C CA . ASP A 1 123 ? 9.213 8.126 15.160 1.00 66.81 123 ASP A CA 1
ATOM 964 C C . ASP A 1 123 ? 8.351 7.554 14.026 1.00 66.81 123 ASP A C 1
ATOM 966 O O . ASP A 1 123 ? 7.127 7.683 14.002 1.00 66.81 123 ASP A O 1
ATOM 970 N N . ALA A 1 124 ? 9.024 6.968 13.033 1.00 71.50 124 ALA A N 1
ATOM 971 C CA . ALA A 1 124 ? 8.379 6.454 11.833 1.00 71.50 124 ALA A CA 1
ATOM 972 C C . ALA A 1 124 ? 7.325 5.380 12.160 1.00 71.50 124 ALA A C 1
ATOM 974 O O . ALA A 1 124 ? 7.500 4.534 13.045 1.00 71.50 124 ALA A O 1
ATOM 975 N N . LEU A 1 125 ? 6.258 5.342 11.361 1.00 76.62 125 LEU A N 1
ATOM 976 C CA . LEU A 1 125 ? 5.209 4.331 11.441 1.00 76.62 125 LEU A CA 1
ATOM 977 C C . LEU A 1 125 ? 5.731 2.993 10.894 1.00 76.62 125 LEU A C 1
ATOM 979 O O . LEU A 1 125 ? 5.477 2.593 9.760 1.00 76.62 125 LEU A O 1
ATOM 983 N N . THR A 1 126 ? 6.520 2.301 11.712 1.00 77.50 126 THR A N 1
ATOM 984 C CA . THR A 1 126 ? 7.014 0.953 11.415 1.00 77.50 126 THR A CA 1
ATOM 985 C C . THR A 1 126 ? 5.863 -0.052 11.365 1.00 77.50 126 THR A C 1
ATOM 987 O O . THR A 1 126 ? 4.797 0.179 11.937 1.00 77.50 126 THR A O 1
ATOM 990 N N . GLY A 1 127 ? 6.095 -1.224 10.762 1.00 72.25 127 GLY A N 1
ATOM 991 C CA . GLY A 1 127 ? 5.110 -2.312 10.764 1.00 72.25 127 GLY A CA 1
ATOM 992 C C . GLY A 1 127 ? 4.613 -2.677 12.171 1.00 72.25 127 GLY A C 1
ATOM 993 O O . GLY A 1 127 ? 3.425 -2.923 12.349 1.00 72.25 127 GLY A O 1
ATOM 994 N N . SER A 1 128 ? 5.481 -2.626 13.188 1.00 74.31 128 SER A N 1
ATOM 995 C CA . SER A 1 128 ? 5.126 -2.908 14.587 1.00 74.31 128 SER A CA 1
ATOM 996 C C . SER A 1 128 ? 4.173 -1.863 15.184 1.00 74.31 128 SER A C 1
ATOM 998 O O . SER A 1 128 ? 3.195 -2.214 15.849 1.00 74.31 128 SER A O 1
ATOM 1000 N N . ASN A 1 129 ? 4.427 -0.577 14.923 1.00 78.69 129 ASN A N 1
ATOM 1001 C CA . ASN A 1 129 ? 3.579 0.513 15.416 1.00 78.69 129 ASN A CA 1
ATOM 1002 C C . ASN A 1 129 ? 2.269 0.610 14.620 1.00 78.69 129 ASN A C 1
ATOM 1004 O O . ASN A 1 129 ? 1.227 0.910 15.198 1.00 78.69 129 ASN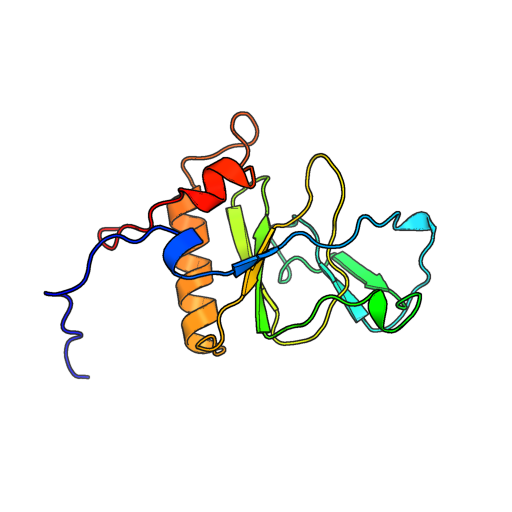 A O 1
ATOM 1008 N N . LEU A 1 130 ? 2.290 0.280 13.323 1.00 83.06 130 LEU A N 1
ATOM 1009 C CA . LEU A 1 130 ? 1.086 0.148 12.504 1.00 83.06 130 LEU A CA 1
ATOM 1010 C C . LEU A 1 130 ? 0.195 -0.997 12.997 1.00 83.06 130 LEU A C 1
ATOM 1012 O O . LEU A 1 130 ? -1.014 -0.827 13.109 1.00 83.06 130 LEU A O 1
ATOM 1016 N N . TYR A 1 131 ? 0.785 -2.143 13.347 1.00 81.56 131 TYR A N 1
ATOM 1017 C CA . TYR A 1 131 ? 0.053 -3.315 13.836 1.00 81.56 131 TYR A CA 1
ATOM 1018 C C . TYR A 1 131 ? -0.812 -2.999 15.065 1.00 81.56 131 TYR A C 1
ATOM 1020 O O . TYR A 1 131 ? -1.929 -3.504 15.204 1.00 81.56 131 TYR A O 1
ATOM 1028 N N . THR A 1 132 ? -0.298 -2.141 15.947 1.00 82.12 132 THR A N 1
ATOM 1029 C CA . THR A 1 132 ? -0.942 -1.736 17.205 1.00 82.12 132 THR A CA 1
ATOM 1030 C C . THR A 1 132 ? -1.6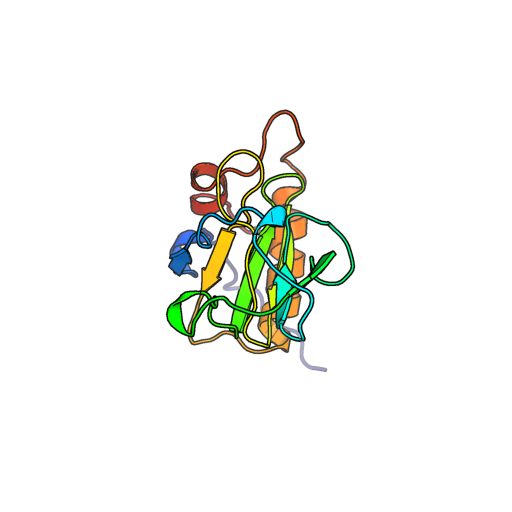21 -0.368 17.121 1.00 82.12 132 THR A C 1
ATOM 1032 O O . THR A 1 132 ? -2.128 0.134 18.129 1.00 82.12 132 THR A O 1
ATOM 1035 N N . LEU A 1 133 ? -1.662 0.247 15.932 1.00 82.94 133 LEU A N 1
ATOM 1036 C CA . LEU A 1 133 ? -2.301 1.539 15.733 1.00 82.94 133 LEU A CA 1
ATOM 1037 C C . LEU A 1 133 ? -3.791 1.423 16.050 1.00 82.94 133 LEU A C 1
ATOM 1039 O O . LEU A 1 133 ? -4.523 0.665 15.411 1.00 82.94 133 LEU A O 1
ATOM 1043 N N . LYS A 1 134 ? -4.224 2.192 17.050 1.00 80.81 134 LYS A N 1
ATOM 1044 C CA . LYS A 1 134 ? -5.628 2.317 17.429 1.00 80.81 134 LYS A CA 1
ATOM 1045 C C . LYS A 1 134 ? -6.278 3.433 16.639 1.00 80.81 134 LYS A C 1
ATOM 1047 O O . LYS A 1 134 ? -5.800 4.567 16.657 1.00 80.81 134 LYS A O 1
ATOM 1052 N N . ILE A 1 135 ? -7.379 3.095 15.990 1.00 78.69 135 ILE A N 1
ATOM 1053 C CA . ILE A 1 135 ? -8.275 4.056 15.372 1.00 78.69 135 ILE A CA 1
ATOM 1054 C C . ILE A 1 135 ? -9.344 4.428 16.399 1.00 78.69 135 ILE A C 1
ATOM 1056 O O . ILE A 1 135 ? -10.120 3.570 16.819 1.00 78.69 135 ILE A O 1
ATOM 1060 N N . ASN A 1 136 ? -9.363 5.704 16.789 1.00 71.69 136 ASN A N 1
ATOM 1061 C CA . ASN A 1 136 ? -10.373 6.272 17.680 1.00 71.69 136 ASN A CA 1
ATOM 1062 C C . ASN A 1 136 ? -11.471 6.948 16.853 1.00 71.69 136 ASN A C 1
ATOM 1064 O O . ASN A 1 136 ? -11.192 7.606 15.852 1.00 71.69 136 ASN A O 1
ATOM 1068 N N . TYR A 1 137 ? -12.717 6.840 17.300 1.00 62.84 137 TYR A N 1
ATOM 1069 C CA . TYR A 1 137 ? -13.882 7.432 16.629 1.00 62.84 137 TYR A CA 1
ATOM 1070 C C . TYR A 1 137 ? -14.205 8.874 17.075 1.00 62.84 137 TYR A C 1
ATOM 1072 O O . TYR A 1 137 ? -15.237 9.415 16.683 1.00 62.84 137 TYR A O 1
ATOM 1080 N N . LEU A 1 138 ? -13.359 9.474 17.922 1.00 51.41 138 LEU A N 1
ATOM 1081 C CA . LEU A 1 138 ? -13.577 10.767 18.591 1.00 51.41 138 LEU A CA 1
ATOM 1082 C C . LEU A 1 138 ? -12.605 11.860 18.115 1.00 51.41 138 LEU A C 1
ATOM 1084 O O . LEU A 1 138 ? -12.028 12.569 18.941 1.00 51.41 138 LEU A O 1
ATOM 1088 N N . TYR A 1 139 ? -12.418 11.981 16.802 1.00 46.19 139 TYR A N 1
ATOM 1089 C CA . TYR A 1 139 ? -11.797 13.165 16.200 1.00 46.19 139 TYR A CA 1
ATOM 1090 C C . TYR A 1 139 ? -12.875 14.124 15.693 1.00 46.19 139 TYR A C 1
ATOM 1092 O O . TYR A 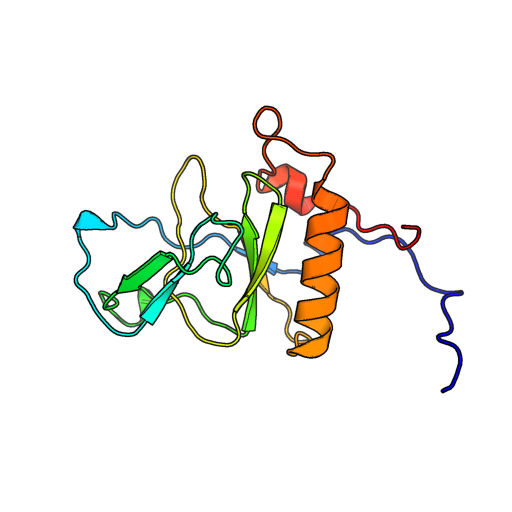1 139 ? -13.866 13.631 15.105 1.00 46.19 139 TYR A O 1
#

Solvent-accessible surface area (backbone atoms only — not comparable to full-atom values): 7828 Å² total; per-residue (Å²): 133,82,82,82,85,62,90,81,68,70,71,45,39,43,54,80,67,29,56,76,47,70,41,64,69,67,64,72,92,80,52,52,80,44,87,38,41,30,32,43,53,48,86,50,74,77,15,47,79,50,41,31,45,68,91,48,82,85,59,52,41,80,38,56,26,36,40,33,15,20,54,63,25,40,39,28,62,35,79,55,58,28,36,48,34,21,53,82,100,48,29,28,38,36,37,36,45,95,86,61,45,77,69,59,34,52,51,50,21,53,50,49,26,61,59,25,65,87,37,38,79,93,50,49,50,41,73,72,57,45,42,64,34,58,45,71,88,83,125

Radius of gyration: 15.57 Å; Cα contacts (8 Å, |Δi|>4): 277; chains: 1; bounding box: 48×26×39 Å

Foldseek 3Di:
DDDDPCVPDDKDALLVAWDKDFADADDCVVWDADAAFEAWLDQDDLRGDGHTDQPDPVQKDAFLWWKAWQAQRQIGHGRGIHHFHGDPDTTIMTTDDPPRDPVVRVVVSVQSNVLRNVAHNVRTNDPVNSRGRMRDPPD

Sequence (139 aa):
MGKIDIKKWHDFEISRLFTIKSPKARKISEYIEGDVPYVSSGAINNGVVSYLEPKNEDDIEEGNCITVSPLDGSAFYQEHDFLGRGGAGSAISLLYNDNLDKYNSLFISTIIKLASEKFDYSDALTGSNLYTLKINYLY

Organism: NCBI:txid873449

Secondary structure (DSSP, 8-state):
-PPP--TT---EEHHHH-EEE-PPP--GGG--EEEEEEE-S-SSGGGEEEEE--SSGGGSBPSSEEEE-TTT--EEEE-S-BEE--STTTPPEEEE-TT--HHHHHHHHHHHHHHHTT--TTS---HHHHHTPEEPS--